Protein 7LGR (pdb70)

Nearest PDB structures (foldseek):
  7lgr-assembly1_A  TM=1.007E+00  e=1.416E-38  Streptococcus mutans
  8jl8-assembly1_A-2  TM=9.967E-01  e=4.802E-33  Streptococcus mutans
  1amx-assembly1_A  TM=9.695E-01  e=5.050E-25  Staphylococcus aureus
  2f68-assembly1_X  TM=9.681E-01  e=5.728E-25  Staphylococcus aureus
  2f6a-assembly1_A  TM=9.642E-01  e=4.166E-23  Staphylococcus aureus

Solvent-accessible surface area: 7716 Å² total; per-residue (Å²): 98,80,12,0,94,8,44,11,50,12,89,118,130,43,33,80,37,0,73,0,46,0,15,0,0,41,119,61,16,128,5,58,34,48,0,118,0,46,0,62,13,64,93,9,14,56,6,50,78,90,16,3,24,0,38,1,67,69,90,58,53,20,164,14,92,124,0,24,101,94,2,27,154,130,16,26,0,61,16,65,44,66,35,103,76,7,55,0,26,2,60,1,27,78,66,104,0,19,85,27,19,2,35,2,28,0,28,0,91,11,73,73,72,128,45,154,53,0,50,0,49,2,90,0,87,17,62,45,87,69,128,132,53,31,116,16,116,104,24,73,60,62,9,58,8,75,95,72,134,77,194

B-factor: mean 32.72, std 10.36, range [18.72, 83.25]

Organism: Streptococcus mutans (NCBI:txid1309)

Structure (mmCIF, N/CA/C/O backbone):
data_7LGR
#
_entry.id   7LGR
#
_cell.length_a   48.553
_cell.length_b   48.553
_cell.length_c   106.424
_cell.angle_alpha   90.000
_cell.angle_beta   90.000
_cell.angle_gamma   120.000
#
_symmetry.space_group_name_H-M   'P 31 2 1'
#
loop_
_entity.id
_entity.type
_entity.pdbx_description
1 polymer 'Collagen-binding adhesin'
2 water water
#
loop_
_atom_site.group_PDB
_atom_site.id
_atom_site.type_symbol
_atom_site.label_atom_id
_atom_site.label_alt_id
_atom_site.label_comp_id
_atom_site.label_asym_id
_atom_site.label_entity_id
_atom_site.label_seq_id
_atom_site.pdbx_PDB_ins_code
_atom_site.Cartn_x
_atom_site.Cartn_y
_atom_site.Cartn_z
_atom_site.occupancy
_atom_site.B_iso_or_equiv
_atom_site.auth_seq_id
_atom_site.auth_comp_id
_atom_site.auth_asym_id
_atom_site.auth_atom_id
_atom_site.pdbx_PDB_model_num
ATOM 1 N N . GLY A 1 8 ? 3.931 -7.301 15.160 1.00 51.18 172 GLY A N 1
ATOM 2 C CA . GLY A 1 8 ? 5.405 -7.530 14.977 1.00 41.08 172 GLY A CA 1
ATOM 3 C C . GLY A 1 8 ? 5.928 -8.945 15.199 1.00 38.01 172 GLY A C 1
ATOM 4 O O . GLY A 1 8 ? 7.124 -9.124 15.452 1.00 42.58 172 GLY A O 1
ATOM 5 N N . VAL A 1 9 ? 5.059 -9.946 15.050 1.00 37.86 173 VAL A N 1
ATOM 6 C CA . V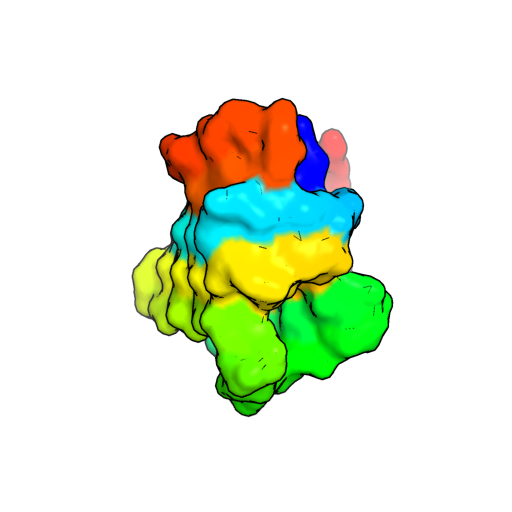AL A 1 9 ? 5.396 -11.337 15.309 1.00 33.63 173 VAL A CA 1
ATOM 7 C C . VAL A 1 9 ? 6.012 -11.986 14.058 1.00 27.30 173 VAL A C 1
ATOM 8 O O . VAL A 1 9 ? 6.740 -12.963 14.166 1.00 25.13 173 VAL A O 1
ATOM 12 N N . PHE A 1 10 ? 5.705 -11.463 12.872 1.00 23.65 174 PHE A N 1
ATOM 13 C CA . PHE A 1 10 ? 6.087 -12.162 11.636 1.00 23.03 174 PHE A CA 1
ATOM 14 C C . PHE A 1 10 ? 7.592 -12.406 11.557 1.00 20.63 174 PHE A C 1
ATOM 15 O O . PHE A 1 10 ? 8.034 -13.492 11.218 1.00 20.53 174 PHE A O 1
ATOM 23 N N . TYR A 1 11 ? 8.366 -11.377 11.851 1.00 21.63 175 TYR A N 1
ATOM 24 C CA . TYR A 1 11 ? 9.804 -11.476 11.829 1.00 19.70 175 TYR A CA 1
ATOM 25 C C . TYR A 1 11 ? 10.421 -10.724 13.006 1.00 20.48 175 TYR A C 1
ATOM 26 O O . TYR A 1 11 ? 10.026 -9.599 13.336 1.00 22.30 175 TYR A O 1
ATOM 35 N N . TYR A 1 12 ? 11.419 -11.344 13.617 1.00 19.95 176 TYR A N 1
ATOM 36 C CA . TYR A 1 12 ? 12.247 -10.646 14.593 1.00 21.19 176 TYR A CA 1
ATOM 37 C C . TYR A 1 12 ? 13.574 -11.351 14.642 1.00 19.88 176 TYR A C 1
ATOM 38 O O . TYR A 1 12 ? 13.702 -12.498 14.199 1.00 19.51 176 TYR A O 1
ATOM 47 N N . LYS A 1 13 ? 14.563 -10.663 15.177 1.00 19.91 177 LYS A N 1
ATOM 48 C CA . LYS A 1 13 ? 15.817 -11.303 15.443 1.00 22.15 177 LYS A CA 1
ATOM 49 C C . LYS A 1 13 ? 16.147 -11.167 16.926 1.00 20.38 177 LYS A C 1
ATOM 50 O O . LYS A 1 13 ? 15.772 -10.206 17.596 1.00 23.36 177 LYS A O 1
ATOM 56 N N . THR A 1 14 ? 16.842 -12.172 17.416 1.00 20.88 178 THR A N 1
ATOM 57 C CA . THR A 1 14 ? 17.343 -12.145 18.766 1.00 20.21 178 THR A CA 1
ATOM 58 C C . THR A 1 14 ? 18.706 -12.782 18.808 1.00 19.10 178 THR A C 1
ATOM 59 O O . THR A 1 14 ? 19.245 -13.218 17.800 1.00 19.39 178 THR A O 1
ATOM 63 N N . GLY A 1 15 ? 19.281 -12.813 19.994 1.00 20.26 179 GLY A N 1
ATOM 64 C CA . GLY A 1 15 ? 20.527 -13.491 20.166 1.00 20.68 179 GLY A CA 1
ATOM 65 C C . GLY A 1 15 ? 20.844 -13.618 21.626 1.00 22.18 179 GLY A C 1
ATOM 66 O O . GLY A 1 15 ? 20.115 -13.096 22.480 1.00 22.40 179 GLY A O 1
ATOM 67 N N . ASP A 1 16 ? 21.911 -14.341 21.910 1.00 22.58 180 ASP A N 1
ATOM 68 C CA . ASP A 1 16 ? 22.327 -14.528 23.294 1.00 24.53 180 ASP A CA 1
ATOM 69 C C . ASP A 1 16 ? 23.763 -14.989 23.350 1.00 26.00 180 ASP A C 1
ATOM 70 O O . ASP A 1 16 ? 24.321 -15.451 22.361 1.00 24.62 180 ASP A O 1
ATOM 75 N N . MET A 1 17 ? 24.367 -14.830 24.522 1.00 26.76 181 MET A N 1
ATOM 76 C CA . MET A 1 17 ? 25.690 -15.367 24.763 1.00 26.38 181 MET A CA 1
ATOM 77 C C . MET A 1 17 ? 25.531 -16.245 25.968 1.00 28.54 181 MET A C 1
ATOM 78 O O . MET A 1 17 ? 25.009 -15.806 26.984 1.00 32.61 181 MET A O 1
ATOM 83 N N . GLN A 1 18 ? 25.971 -17.485 25.828 1.00 30.82 182 GLN A N 1
ATOM 84 C CA . GLN A 1 18 ? 25.881 -18.464 26.883 1.00 34.65 182 GLN A CA 1
ATOM 85 C C . GLN A 1 18 ? 27.159 -18.423 27.708 1.00 36.85 182 GLN A C 1
ATOM 86 O O . GLN A 1 18 ? 28.251 -18.234 27.184 1.00 37.55 182 GLN A O 1
ATOM 92 N N . THR A 1 19 ? 27.024 -18.628 29.008 1.00 39.45 183 THR A N 1
ATOM 93 C CA . THR A 1 19 ? 28.176 -18.557 29.904 1.00 38.24 183 THR A CA 1
ATOM 94 C C . THR A 1 19 ? 29.247 -19.596 29.578 1.00 36.42 183 THR A C 1
ATOM 95 O O . THR A 1 19 ? 30.429 -19.363 29.829 1.00 41.07 183 THR A O 1
ATOM 99 N N . ASP A 1 20 ? 28.828 -20.726 29.013 1.00 32.17 184 ASP A N 1
ATOM 100 C CA . ASP A 1 20 ? 29.760 -21.786 28.594 1.00 37.28 184 ASP A CA 1
ATOM 101 C C . ASP A 1 20 ? 30.442 -21.556 27.238 1.00 35.14 184 ASP A C 1
ATOM 102 O O . ASP A 1 20 ? 31.201 -22.409 26.777 1.00 39.31 184 ASP A O 1
ATOM 107 N N . ASP A 1 21 ? 30.173 -20.422 26.596 1.00 32.22 185 ASP A N 1
ATOM 108 C CA . ASP A 1 21 ? 30.760 -20.122 25.297 1.00 31.78 185 ASP A CA 1
ATOM 109 C C . ASP A 1 21 ? 30.773 -18.612 25.140 1.00 30.50 185 ASP A C 1
ATOM 110 O O . ASP A 1 21 ? 30.047 -18.047 24.327 1.00 31.82 185 ASP A O 1
ATOM 115 N N . THR A 1 22 ? 31.607 -17.965 25.947 1.00 31.04 186 THR A N 1
ATOM 116 C CA . THR A 1 22 ? 31.706 -16.509 25.940 1.00 34.18 186 THR A CA 1
ATOM 117 C C . THR A 1 22 ? 32.464 -15.953 24.736 1.00 31.09 186 THR A C 1
ATOM 118 O O . THR A 1 22 ? 32.463 -14.746 24.520 1.00 36.16 186 THR A O 1
ATOM 122 N N . ASN A 1 23 ? 33.107 -16.827 23.956 1.00 29.29 187 ASN A N 1
ATOM 123 C CA . ASN A 1 23 ? 33.790 -16.422 22.741 1.00 32.52 187 ASN A CA 1
ATOM 124 C C . ASN A 1 23 ? 32.853 -16.385 21.534 1.00 30.91 187 ASN A C 1
ATOM 125 O O . ASN A 1 23 ? 33.313 -16.072 20.442 1.00 28.10 187 ASN A O 1
ATOM 130 N N . HIS A 1 24 ? 31.570 -16.733 21.701 1.00 27.34 188 HIS A N 1
ATOM 131 C CA . HIS A 1 24 ? 30.608 -16.614 20.608 1.00 26.60 188 HIS A CA 1
ATOM 132 C C . HIS A 1 24 ? 29.330 -15.927 21.005 1.00 25.45 188 HIS A C 1
ATOM 133 O O . HIS A 1 24 ? 28.930 -15.956 22.162 1.00 26.68 188 HIS A O 1
ATOM 140 N N . VAL A 1 25 ? 28.680 -15.313 20.019 1.00 22.76 189 VAL A N 1
ATOM 141 C CA . VAL A 1 25 ? 27.336 -14.822 20.193 1.00 22.83 189 VAL A CA 1
ATOM 142 C C . VAL A 1 25 ? 26.478 -15.651 19.266 1.00 23.38 189 VAL A C 1
ATOM 143 O O . VAL A 1 25 ? 26.870 -15.886 18.135 1.00 22.55 189 VAL A O 1
ATOM 147 N N . ARG A 1 26 ? 25.329 -16.102 19.768 1.00 23.48 190 ARG A N 1
ATOM 148 C CA . ARG A 1 26 ? 24.367 -16.872 18.986 1.00 22.91 190 ARG A CA 1
ATOM 149 C C . ARG A 1 26 ? 23.296 -15.909 18.543 1.00 22.68 190 ARG A C 1
ATOM 150 O O . ARG A 1 26 ? 22.725 -15.196 19.358 1.00 23.08 190 ARG A O 1
ATOM 158 N N . TRP A 1 27 ? 23.033 -15.877 17.248 1.00 22.35 191 TRP A N 1
ATOM 159 C CA . TRP A 1 27 ? 22.008 -15.018 16.687 1.00 20.59 191 TRP A CA 1
ATOM 160 C C . TRP A 1 27 ? 20.934 -15.856 16.008 1.00 19.72 191 TRP A C 1
ATOM 161 O O . TRP A 1 27 ? 21.223 -16.913 15.441 1.00 21.46 191 TRP A O 1
ATOM 172 N N . PHE A 1 28 ? 19.711 -15.349 16.033 1.00 19.16 192 PHE A N 1
ATOM 173 C CA . PHE A 1 28 ? 18.552 -16.034 15.467 1.00 19.98 192 PHE A CA 1
ATOM 174 C C . PHE A 1 28 ? 17.732 -15.064 14.641 1.00 20.06 192 PHE A C 1
ATOM 175 O O . PHE A 1 28 ? 17.286 -14.030 15.150 1.00 20.01 192 PHE A O 1
ATOM 183 N N . LEU A 1 29 ? 17.540 -15.405 13.371 1.00 20.06 193 LEU A N 1
ATOM 184 C CA . LEU A 1 29 ? 16.620 -14.680 12.502 1.00 20.35 193 LEU A CA 1
ATOM 185 C C . LEU A 1 29 ? 15.392 -15.546 12.409 1.00 20.06 193 LEU A C 1
ATOM 186 O O . LEU A 1 29 ? 15.456 -16.654 11.868 1.00 22.58 193 LEU A O 1
ATOM 191 N N . ASN A 1 30 ? 14.285 -15.051 12.941 1.00 18.85 194 ASN A N 1
ATOM 192 C CA . ASN A 1 30 ? 13.082 -15.858 13.138 1.00 19.73 194 ASN A CA 1
ATOM 193 C C . ASN A 1 30 ? 12.010 -15.324 12.222 1.00 19.13 194 ASN A C 1
ATOM 194 O O . ASN A 1 30 ? 11.471 -14.251 12.424 1.00 19.55 194 ASN A O 1
ATOM 199 N N . ILE A 1 31 ? 11.728 -16.101 11.191 1.00 20.58 195 ILE A N 1
ATOM 200 C CA . ILE A 1 31 ? 10.975 -15.652 10.018 1.00 19.54 195 ILE A CA 1
ATOM 201 C C . ILE A 1 31 ? 9.663 -16.418 9.880 1.00 19.53 195 ILE A C 1
ATOM 202 O O . ILE A 1 31 ? 9.651 -17.654 9.873 1.00 20.49 195 ILE A O 1
ATOM 207 N N . ASN A 1 32 ? 8.58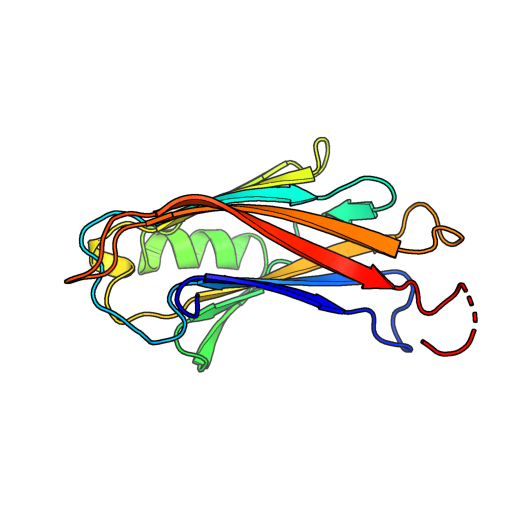9 -15.653 9.699 1.00 19.78 196 ASN A N 1
ATOM 208 C CA . ASN A 1 32 ? 7.225 -16.139 9.586 1.00 20.67 196 ASN A CA 1
ATOM 209 C C . ASN A 1 32 ? 6.858 -17.018 10.776 1.00 20.26 196 ASN A C 1
ATOM 210 O O . ASN A 1 32 ? 6.442 -18.166 10.652 1.00 19.10 196 ASN A O 1
ATOM 215 N N . ASN A 1 33 ? 6.998 -16.430 11.944 1.00 20.33 197 ASN A N 1
ATOM 216 C CA . ASN A 1 33 ? 6.891 -17.180 13.195 1.00 20.28 197 ASN A CA 1
ATOM 217 C C . ASN A 1 33 ? 5.527 -17.745 13.505 1.00 19.92 197 ASN A C 1
ATOM 218 O O . ASN A 1 33 ? 5.422 -18.752 14.205 1.00 22.38 197 ASN A O 1
ATOM 223 N N . GLU A 1 34 ? 4.492 -17.147 12.931 1.00 20.90 198 GLU A N 1
ATOM 224 C CA . GLU A 1 34 ? 3.131 -17.658 13.081 1.00 24.88 198 GLU A CA 1
ATOM 225 C C . GLU A 1 34 ? 2.639 -18.444 11.875 1.00 22.42 198 GLU A C 1
ATOM 226 O O . GLU A 1 34 ? 1.449 -18.653 11.732 1.00 21.68 198 GLU A O 1
ATOM 232 N N . ASN A 1 35 ? 3.564 -18.921 11.038 1.00 21.42 199 ASN A N 1
ATOM 233 C CA . ASN A 1 35 ? 3.230 -19.826 9.936 1.00 21.11 199 ASN A CA 1
ATOM 234 C C . ASN A 1 35 ? 2.126 -19.232 9.053 1.00 21.92 199 ASN A C 1
ATOM 235 O O . ASN A 1 35 ? 1.177 -19.906 8.677 1.00 25.31 199 ASN A O 1
ATOM 240 N N . ALA A 1 36 ? 2.256 -17.949 8.749 1.00 22.89 200 ALA A N 1
ATOM 241 C CA . ALA A 1 36 ? 1.246 -17.230 7.992 1.00 25.20 200 ALA A CA 1
ATOM 242 C C . ALA A 1 36 ? 1.362 -17.519 6.493 1.00 27.43 200 ALA A C 1
ATOM 243 O O . ALA A 1 36 ? 2.410 -17.941 5.998 1.00 23.72 200 ALA A O 1
ATOM 245 N N . TYR A 1 37 ? 0.268 -17.284 5.784 1.00 31.06 201 TYR A N 1
ATOM 246 C CA . TYR A 1 37 ? 0.319 -17.142 4.329 1.00 33.34 201 TYR A CA 1
ATOM 247 C C . TYR A 1 37 ? 0.968 -15.821 3.979 1.00 31.49 201 TYR A C 1
ATOM 248 O O . TYR A 1 37 ? 0.693 -14.801 4.603 1.00 33.45 201 TYR A O 1
ATOM 257 N N . VAL A 1 38 ? 1.806 -15.849 2.957 1.00 31.14 202 VAL A N 1
ATOM 258 C CA . VAL A 1 38 ? 2.571 -14.684 2.550 1.00 32.31 202 VAL A CA 1
ATOM 259 C C . VAL A 1 38 ? 2.148 -14.356 1.109 1.00 32.30 202 VAL A C 1
ATOM 260 O O . VAL A 1 38 ? 1.885 -15.251 0.321 1.00 33.49 202 VAL A O 1
ATOM 264 N N . ASP A 1 39 ? 2.028 -13.068 0.814 1.00 33.92 203 ASP A N 1
ATOM 265 C CA . ASP A 1 39 ? 1.636 -12.564 -0.515 1.00 34.68 203 ASP A CA 1
ATOM 266 C C . ASP A 1 39 ? 2.831 -12.113 -1.359 1.00 36.13 203 ASP A C 1
ATOM 267 O O . ASP A 1 39 ? 2.649 -11.544 -2.430 1.00 41.08 203 ASP A O 1
ATOM 272 N N . SER A 1 40 ? 4.042 -12.378 -0.877 1.00 31.56 204 SER A N 1
ATOM 273 C CA . SER A 1 40 ? 5.264 -11.907 -1.499 1.00 32.52 204 SER A CA 1
ATOM 274 C C . SER A 1 40 ? 6.403 -12.833 -1.110 1.00 30.90 204 SER A C 1
ATOM 275 O O . SER A 1 40 ? 6.246 -13.698 -0.250 1.00 27.94 204 SER A O 1
ATOM 278 N N . ASP A 1 41 ? 7.557 -12.622 -1.730 1.00 29.38 205 ASP A N 1
ATOM 279 C CA . ASP A 1 41 ? 8.789 -13.245 -1.277 1.00 28.44 205 ASP A CA 1
ATOM 280 C C . ASP A 1 41 ? 9.193 -12.568 0.022 1.00 28.20 205 ASP A C 1
ATOM 281 O O . ASP A 1 41 ? 8.740 -11.453 0.330 1.00 31.42 205 ASP A O 1
ATOM 286 N N . ILE A 1 42 ? 10.033 -13.249 0.793 1.00 24.69 206 ILE A N 1
ATOM 287 C CA . ILE A 1 42 ? 10.569 -12.660 2.007 1.00 23.88 206 ILE A CA 1
ATOM 288 C C . ILE A 1 42 ? 12.032 -12.353 1.749 1.00 23.66 206 ILE A C 1
ATOM 289 O O . ILE A 1 42 ? 12.748 -13.212 1.266 1.00 24.42 206 ILE A O 1
ATOM 294 N N . ARG A 1 43 ? 12.459 -11.138 2.078 1.00 22.92 207 ARG A N 1
ATOM 295 C CA . ARG A 1 43 ? 13.863 -10.766 2.041 1.00 22.43 207 ARG A CA 1
ATOM 296 C C . ARG A 1 43 ? 14.265 -10.229 3.402 1.00 21.77 207 ARG A C 1
ATOM 297 O O . ARG A 1 43 ? 13.599 -9.343 3.954 1.00 23.04 207 ARG A O 1
ATOM 305 N N . ILE A 1 44 ? 15.342 -10.778 3.940 1.00 20.24 208 ILE A N 1
ATOM 306 C CA . ILE A 1 44 ? 15.957 -10.240 5.140 1.00 22.31 208 ILE A CA 1
ATOM 307 C C . ILE A 1 44 ? 17.366 -9.838 4.761 1.00 23.20 208 ILE A C 1
ATOM 308 O O . ILE A 1 44 ? 18.102 -10.628 4.158 1.00 24.85 208 ILE A O 1
ATOM 313 N N . GLU A 1 45 ? 17.729 -8.615 5.123 1.00 22.96 209 GLU A N 1
ATOM 314 C CA . GLU A 1 45 ? 19.065 -8.103 4.932 1.00 23.26 209 GLU A CA 1
ATOM 315 C C . GLU A 1 45 ? 19.614 -7.835 6.297 1.00 22.03 209 GLU A C 1
ATOM 316 O O . GLU A 1 45 ? 19.064 -7.033 7.042 1.00 24.67 209 GLU A O 1
ATOM 322 N N . ASP A 1 46 ? 20.696 -8.520 6.626 1.00 22.58 210 ASP A N 1
ATOM 323 C CA . ASP A 1 46 ? 21.243 -8.493 7.970 1.00 23.87 210 ASP A CA 1
ATOM 324 C C . ASP A 1 46 ? 22.672 -8.009 7.940 1.00 23.80 210 ASP A C 1
ATOM 325 O O . ASP A 1 46 ? 23.460 -8.433 7.108 1.00 24.37 210 ASP A O 1
ATOM 330 N N . ASP A 1 47 ? 22.999 -7.116 8.861 1.00 23.21 211 ASP A N 1
ATOM 331 C CA . ASP A 1 47 ? 24.349 -6.599 8.999 1.00 24.83 211 ASP A CA 1
ATOM 332 C C . ASP A 1 47 ? 24.797 -6.755 10.437 1.00 24.55 211 ASP A C 1
ATOM 333 O O . ASP A 1 47 ? 24.272 -6.096 11.345 1.00 24.47 211 ASP A O 1
ATOM 338 N N . ILE A 1 48 ? 25.744 -7.672 10.619 1.00 24.69 212 ILE A N 1
ATOM 339 C CA . ILE A 1 48 ? 26.365 -7.944 11.904 1.00 25.35 212 ILE A CA 1
ATOM 340 C C . ILE A 1 48 ? 27.263 -6.749 12.210 1.00 26.12 212 ILE A C 1
ATOM 341 O O . ILE A 1 48 ? 28.064 -6.349 11.373 1.00 28.89 212 ILE A O 1
ATOM 346 N N . GLN A 1 49 ? 27.120 -6.194 13.409 1.00 25.09 213 GLN A N 1
ATOM 347 C CA . GLN A 1 49 ? 27.885 -5.016 13.805 1.00 28.57 213 GLN A CA 1
ATOM 348 C C . GLN A 1 49 ? 29.249 -5.405 14.368 1.00 28.65 213 GLN A C 1
ATOM 349 O O . GLN A 1 49 ? 29.513 -6.573 14.630 1.00 26.99 213 GLN A O 1
ATOM 355 N N . SER A 1 50 ? 30.117 -4.416 14.528 1.00 29.74 214 SER A N 1
ATOM 356 C CA . SER A 1 50 ? 31.544 -4.660 14.756 1.00 31.53 214 SER A CA 1
ATOM 357 C C . SER A 1 50 ? 31.863 -5.348 16.086 1.00 29.46 214 SER A C 1
ATOM 358 O O . SER A 1 50 ? 31.055 -5.361 17.011 1.00 32.34 214 SER A O 1
ATOM 361 N N . GLY A 1 51 ? 33.062 -5.914 16.152 1.00 31.57 215 GLY A N 1
ATOM 362 C CA . GLY A 1 51 ? 33.564 -6.602 17.337 1.00 30.21 215 GLY A CA 1
ATOM 363 C C . GLY A 1 51 ? 33.360 -8.096 17.318 1.00 31.03 215 GLY A C 1
ATOM 364 O O . GLY A 1 51 ? 33.710 -8.787 18.281 1.00 31.20 215 GLY A O 1
ATOM 365 N N . GLN A 1 52 ? 32.799 -8.598 16.218 1.00 29.77 216 GLN A N 1
ATOM 366 C CA . GLN A 1 52 ? 32.492 -10.007 16.064 1.00 27.33 216 GLN A CA 1
ATOM 367 C C . GLN A 1 52 ? 32.545 -10.369 14.587 1.00 27.13 216 GLN A C 1
ATOM 368 O O . GLN A 1 52 ? 32.386 -9.495 13.719 1.00 28.83 216 GLN A O 1
ATOM 374 N N . THR A 1 53 ? 32.760 -11.653 14.317 1.00 27.17 217 THR A N 1
ATOM 375 C CA . THR A 1 53 ? 32.923 -12.169 12.953 1.00 27.73 217 THR A CA 1
ATOM 376 C C . THR A 1 53 ? 32.039 -13.389 12.779 1.00 26.59 217 THR A C 1
ATOM 377 O O . THR A 1 53 ? 32.113 -14.323 13.570 1.00 26.03 217 THR A O 1
ATOM 381 N N . LEU A 1 54 ? 31.226 -13.373 11.723 1.00 24.88 218 LEU A N 1
ATOM 382 C CA . LEU A 1 54 ? 30.365 -14.498 11.375 1.00 25.53 218 LEU A CA 1
ATOM 383 C C . LEU A 1 54 ? 31.178 -15.772 11.167 1.00 26.45 218 LEU A C 1
ATOM 384 O O . LEU A 1 54 ? 32.180 -15.749 10.46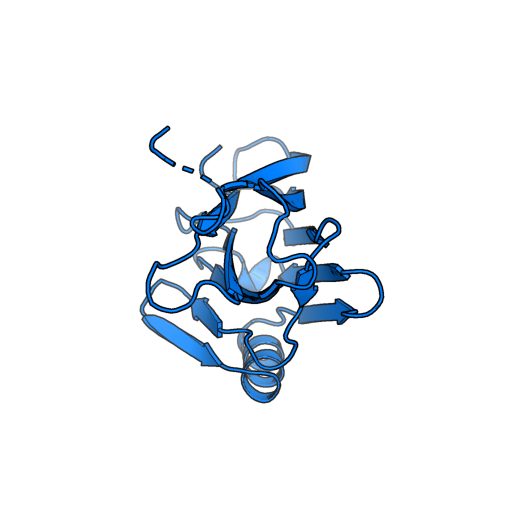1 1.00 27.88 218 LEU A O 1
ATOM 389 N N . ASP A 1 55 ? 30.745 -16.860 11.800 1.00 26.78 219 ASP A N 1
ATOM 390 C CA . ASP A 1 55 ? 31.254 -18.204 11.512 1.00 28.47 219 ASP A CA 1
ATOM 391 C C . ASP A 1 55 ? 30.348 -18.797 10.432 1.00 26.92 219 ASP A C 1
ATOM 392 O O . ASP A 1 55 ? 29.244 -19.219 10.714 1.00 27.56 219 ASP A O 1
ATOM 397 N N . ILE A 1 56 ? 30.840 -18.828 9.197 1.00 29.14 220 ILE A N 1
ATOM 398 C CA . ILE A 1 56 ? 30.052 -19.299 8.033 1.00 31.35 220 ILE A CA 1
ATOM 399 C C . ILE A 1 56 ? 29.592 -20.751 8.135 1.00 31.82 220 ILE A C 1
ATOM 400 O O . ILE A 1 56 ? 28.613 -21.139 7.495 1.00 37.16 220 ILE A O 1
ATOM 405 N N . ASP A 1 57 ? 30.317 -21.550 8.920 1.00 33.12 221 ASP A N 1
ATOM 406 C CA . ASP A 1 57 ? 29.973 -22.957 9.126 1.00 34.18 221 ASP A CA 1
ATOM 407 C C . ASP A 1 57 ? 28.929 -23.178 10.206 1.00 30.91 221 ASP A C 1
ATOM 408 O O . ASP A 1 57 ? 28.443 -24.291 10.369 1.00 33.25 221 ASP A O 1
ATOM 413 N N . SER A 1 58 ? 28.572 -22.118 10.925 1.00 27.82 222 SER A N 1
ATOM 414 C CA . SER A 1 58 ? 27.715 -22.228 12.095 1.00 25.98 222 SER A CA 1
ATOM 415 C C . SER A 1 58 ? 26.221 -22.176 11.799 1.00 26.37 222 SER A C 1
ATOM 416 O O . SER A 1 58 ? 25.414 -22.390 12.714 1.00 29.29 222 SER A O 1
ATOM 419 N N . PHE A 1 59 ? 25.841 -21.887 10.551 1.00 27.18 223 PHE A N 1
ATOM 420 C CA . PHE A 1 59 ? 24.428 -21.753 10.225 1.00 25.51 223 PHE A CA 1
ATOM 421 C C . PHE A 1 59 ? 23.671 -23.032 10.561 1.00 25.76 223 PHE A C 1
ATOM 422 O O . PHE A 1 59 ? 24.154 -24.135 10.304 1.00 28.26 223 PHE A O 1
ATOM 430 N N . ASP A 1 60 ? 22.506 -22.853 11.174 1.00 23.93 224 ASP A N 1
ATOM 431 C CA . ASP A 1 60 ? 21.616 -23.936 11.541 1.00 26.58 224 ASP A CA 1
ATOM 432 C C . ASP A 1 60 ? 20.230 -23.364 11.344 1.00 25.13 224 ASP A C 1
ATOM 433 O O . ASP A 1 60 ? 19.830 -22.438 12.054 1.00 27.33 224 ASP A O 1
ATOM 438 N N . ILE A 1 61 ? 19.524 -23.893 10.357 1.00 23.90 225 ILE A N 1
ATOM 439 C CA . ILE A 1 61 ? 18.219 -23.402 10.001 1.00 25.03 225 ILE A CA 1
ATOM 440 C C . ILE A 1 61 ? 17.203 -24.458 10.391 1.00 24.37 225 ILE A C 1
ATOM 441 O O . ILE A 1 61 ? 17.282 -25.595 9.925 1.00 28.17 225 ILE A O 1
ATOM 446 N N . THR A 1 62 ? 16.249 -24.060 11.222 1.00 22.77 226 THR A N 1
ATOM 447 C CA . THR A 1 62 ? 15.160 -24.911 11.632 1.00 24.56 226 THR A CA 1
ATOM 448 C C . THR A 1 62 ? 13.900 -24.440 10.944 1.00 24.25 226 THR A C 1
ATOM 449 O O . THR A 1 62 ? 13.547 -23.270 11.026 1.00 25.10 226 THR A O 1
ATOM 453 N N . VAL A 1 63 ? 13.222 -25.360 10.276 1.00 23.92 227 VAL A N 1
ATOM 454 C CA . VAL A 1 63 ? 11.963 -25.062 9.619 1.00 23.69 227 VAL A CA 1
ATOM 455 C C . VAL A 1 63 ? 10.819 -25.729 10.380 1.00 23.32 227 VAL A C 1
ATOM 456 O O . VAL A 1 63 ? 10.847 -26.938 10.655 1.00 26.34 227 VAL A O 1
ATOM 460 N N . ASN A 1 64 ? 9.811 -24.931 10.712 1.00 22.61 228 ASN A N 1
ATOM 461 C CA . ASN A 1 64 ? 8.648 -25.397 11.477 1.00 26.13 228 ASN A CA 1
ATOM 462 C C . ASN A 1 64 ? 9.006 -26.106 12.780 1.00 26.79 228 ASN A C 1
ATOM 463 O O . ASN A 1 64 ? 8.346 -27.058 13.185 1.00 26.30 228 ASN A O 1
ATOM 468 N N . GLY A 1 65 ? 10.062 -25.613 13.425 1.00 29.29 229 GLY A N 1
ATOM 469 C CA . GLY A 1 65 ? 10.553 -26.154 14.693 1.00 30.68 229 GLY A CA 1
ATOM 470 C C . GLY A 1 65 ? 10.977 -27.608 14.725 1.00 33.26 229 GLY A C 1
ATOM 471 O O . GLY A 1 65 ? 11.199 -28.135 15.804 1.00 40.10 229 GLY A O 1
ATOM 472 N N . SER A 1 66 ? 11.117 -28.253 13.563 1.00 33.94 230 SER A N 1
ATOM 473 C CA . SER A 1 66 ? 11.398 -29.693 13.506 1.00 40.69 230 SER A CA 1
ATOM 474 C C . SER A 1 66 ? 12.546 -30.038 12.555 1.00 43.18 230 SER A C 1
ATOM 475 O O . SER A 1 66 ? 13.516 -30.657 12.976 1.00 50.41 230 SER A O 1
ATOM 478 N N . GLU A 1 67 ? 12.428 -29.648 11.287 1.00 39.77 231 GLU A N 1
ATOM 479 C CA . GLU A 1 67 ? 13.464 -29.915 10.274 1.00 38.45 231 GLU A CA 1
ATOM 480 C C . GLU A 1 67 ? 14.682 -29.000 10.442 1.00 33.51 231 GLU A C 1
ATOM 481 O O . GLU A 1 67 ? 14.542 -27.787 10.369 1.00 32.57 231 GLU A O 1
ATOM 487 N N . SER A 1 68 ? 15.866 -29.587 10.597 1.00 31.57 232 SER A N 1
ATOM 488 C CA . SER A 1 68 ? 17.108 -28.827 10.806 1.00 33.34 232 SER A CA 1
ATOM 489 C C . SER A 1 68 ? 18.024 -28.943 9.585 1.00 32.02 232 SER A C 1
ATOM 490 O O . SER A 1 68 ? 18.191 -30.022 9.038 1.00 37.03 232 SER A O 1
ATOM 493 N N . TYR A 1 69 ? 18.603 -27.824 9.166 1.00 27.53 233 TYR A N 1
ATOM 494 C CA . TYR A 1 69 ? 19.554 -27.771 8.063 1.00 26.62 233 TYR A CA 1
ATOM 495 C C . TYR A 1 69 ? 20.830 -27.104 8.571 1.00 27.50 233 TYR A C 1
ATOM 496 O O . TYR A 1 69 ? 20.809 -25.926 8.917 1.00 29.17 233 TYR A O 1
ATOM 505 N N . ARG A 1 70 ? 21.932 -27.853 8.623 1.00 29.31 234 ARG A N 1
ATOM 506 C CA . ARG A 1 70 ? 23.140 -27.397 9.326 1.00 33.45 234 ARG A CA 1
ATOM 507 C C . ARG A 1 70 ? 24.325 -27.162 8.398 1.00 33.72 234 ARG A C 1
ATOM 508 O O . ARG A 1 70 ? 24.615 -27.974 7.524 1.00 32.20 234 ARG A O 1
ATOM 516 N N . GLY A 1 71 ? 25.002 -26.034 8.614 1.00 35.11 235 GLY A N 1
ATOM 517 C CA . GLY A 1 71 ? 26.234 -25.707 7.921 1.00 38.95 235 GLY A CA 1
ATOM 518 C C . GLY A 1 71 ? 26.028 -25.269 6.490 1.00 37.93 235 GLY A C 1
ATOM 519 O O . GLY A 1 71 ? 24.903 -24.976 6.060 1.00 36.15 235 GLY A O 1
ATOM 520 N N . GLN A 1 72 ? 27.128 -25.250 5.747 1.00 37.46 236 GLN A N 1
ATOM 521 C CA . GLN A 1 72 ? 27.110 -24.808 4.351 1.00 38.79 236 GLN A CA 1
ATOM 522 C C . GLN A 1 72 ? 26.343 -25.778 3.450 1.00 38.94 236 GLN A C 1
ATOM 523 O O . GLN A 1 72 ? 25.640 -25.337 2.538 1.00 42.35 236 GLN A O 1
ATOM 529 N N . GLU A 1 73 ? 26.479 -27.082 3.699 1.00 39.08 237 GLU A N 1
ATOM 530 C CA . GLU A 1 73 ? 25.676 -28.087 2.988 1.00 40.97 237 GLU A CA 1
ATOM 531 C C . 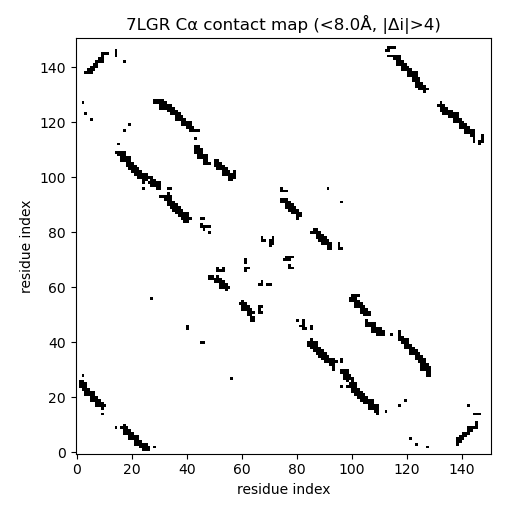GLU A 1 73 ? 24.188 -27.969 3.332 1.00 35.94 237 GLU A C 1
ATOM 532 O O . GLU A 1 73 ? 23.331 -28.165 2.469 1.00 42.54 237 GLU A O 1
ATOM 538 N N . GLY A 1 74 ? 23.890 -27.648 4.590 1.00 36.21 238 GLY A N 1
ATOM 539 C CA . GLY A 1 74 ? 22.512 -27.391 5.018 1.00 32.63 238 GLY A CA 1
ATOM 540 C C . GLY A 1 74 ? 21.892 -26.221 4.287 1.00 31.60 238 GLY A C 1
ATOM 541 O O . GLY A 1 74 ? 20.724 -26.282 3.886 1.00 35.51 238 GLY A O 1
ATOM 542 N N . ILE A 1 75 ? 22.681 -25.158 4.110 1.00 30.28 239 ILE A N 1
ATOM 543 C CA . ILE A 1 75 ? 22.262 -24.001 3.325 1.00 31.42 239 ILE A CA 1
ATOM 544 C C . ILE A 1 75 ? 21.914 -24.427 1.893 1.00 32.27 239 ILE A C 1
ATOM 545 O O . ILE A 1 75 ? 20.907 -23.983 1.351 1.00 34.54 239 ILE A O 1
ATOM 550 N N . ASN A 1 76 ? 22.734 -25.291 1.299 1.00 35.50 240 ASN A N 1
ATOM 551 C CA . ASN A 1 76 ? 22.461 -25.804 -0.057 1.00 38.48 240 ASN A CA 1
ATOM 552 C C . ASN A 1 76 ? 21.182 -26.660 -0.090 1.00 33.51 240 ASN A C 1
ATOM 553 O O . ASN A 1 76 ? 20.364 -26.512 -1.000 1.00 34.16 240 ASN A O 1
ATOM 558 N N . GLN A 1 77 ? 20.989 -27.513 0.915 1.00 33.56 241 GLN A N 1
ATOM 559 C CA . GLN A 1 77 ? 19.750 -28.316 1.040 1.00 35.73 241 GLN A CA 1
ATOM 560 C C . GLN A 1 77 ? 18.491 -27.464 1.271 1.00 33.64 241 GLN A C 1
ATOM 561 O O . GLN A 1 77 ? 17.424 -27.753 0.736 1.00 31.56 241 GLN A O 1
ATOM 567 N N . LEU A 1 78 ? 18.623 -26.428 2.091 1.00 32.65 242 LEU A N 1
ATOM 568 C CA . LEU A 1 78 ? 17.540 -25.475 2.302 1.00 31.53 242 LEU A CA 1
ATOM 569 C C . LEU A 1 78 ? 17.179 -24.754 1.006 1.00 31.29 242 LEU A C 1
ATOM 570 O O . LEU A 1 78 ? 15.999 -24.511 0.744 1.00 31.16 242 LEU A O 1
ATOM 575 N N . ALA A 1 79 ? 18.196 -24.406 0.211 1.00 30.70 243 ALA A N 1
ATOM 576 C CA . ALA A 1 79 ? 17.980 -23.798 -1.105 1.00 31.26 243 ALA A CA 1
ATOM 577 C C . ALA A 1 79 ? 17.192 -24.732 -2.004 1.00 30.60 243 ALA A C 1
ATOM 578 O O . ALA A 1 79 ? 16.261 -24.294 -2.661 1.00 33.25 243 ALA A O 1
ATOM 580 N N . GLN A 1 80 ? 17.534 -26.021 -2.002 1.00 33.33 244 GLN A N 1
ATOM 581 C CA . GLN A 1 80 ? 16.795 -27.003 -2.813 1.00 36.64 244 GLN A CA 1
ATOM 582 C C . GLN A 1 80 ? 15.355 -27.210 -2.350 1.00 33.93 244 GLN A C 1
ATOM 583 O O . GLN A 1 80 ? 14.420 -27.198 -3.167 1.00 37.67 244 GLN A O 1
ATOM 589 N N . ARG A 1 81 ? 15.172 -27.403 -1.049 1.00 31.72 245 ARG A N 1
ATOM 590 C CA . ARG A 1 81 ? 13.855 -27.747 -0.531 1.00 31.44 245 ARG A CA 1
ATOM 591 C C . ARG A 1 81 ? 12.905 -26.556 -0.480 1.00 31.63 245 ARG A C 1
ATOM 592 O O . ARG A 1 81 ? 11.729 -26.713 -0.767 1.00 33.38 245 ARG A O 1
ATOM 600 N N . TYR A 1 82 ? 13.411 -25.383 -0.113 1.00 30.41 246 TYR A N 1
ATOM 601 C CA . TYR A 1 82 ? 12.565 -24.195 0.042 1.00 30.92 246 TYR A CA 1
ATOM 602 C C . TYR A 1 82 ? 12.894 -23.036 -0.897 1.00 33.08 246 TYR A C 1
ATOM 603 O O . TYR A 1 82 ? 12.297 -21.971 -0.775 1.00 34.20 246 TYR A O 1
ATOM 612 N N . GLY A 1 83 ? 13.828 -23.225 -1.834 1.00 33.33 247 GLY A N 1
ATOM 613 C CA . GLY A 1 83 ? 14.276 -22.127 -2.702 1.00 33.96 247 GLY A CA 1
ATOM 614 C C . GLY A 1 83 ? 14.845 -20.962 -1.916 1.00 34.73 247 GLY A C 1
ATOM 615 O O . GLY A 1 83 ? 14.999 -19.868 -2.457 1.00 38.75 247 GLY A O 1
ATOM 616 N N . ALA A 1 84 ? 15.183 -21.217 -0.651 1.00 34.52 248 ALA A N 1
ATOM 617 C CA . ALA A 1 84 ? 15.513 -20.178 0.308 1.00 36.29 248 ALA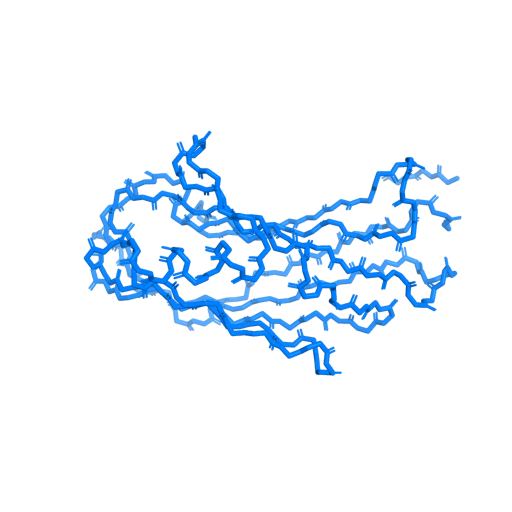 A CA 1
ATOM 618 C C . ALA A 1 84 ? 17.001 -20.095 0.285 1.00 41.20 248 ALA A C 1
ATOM 619 O O . ALA A 1 84 ? 17.670 -21.094 0.559 1.00 43.09 248 ALA A O 1
ATOM 621 N N . THR A 1 85 ? 17.510 -18.917 -0.063 1.00 36.50 249 THR A N 1
ATOM 622 C CA . THR A 1 85 ? 18.925 -18.709 -0.246 1.00 34.16 249 THR A CA 1
ATOM 623 C C . THR A 1 85 ? 19.442 -17.867 0.886 1.00 31.77 249 THR A C 1
ATOM 624 O O . THR A 1 85 ? 18.848 -16.847 1.235 1.00 31.41 249 THR A O 1
ATOM 628 N N . ILE A 1 86 ? 20.548 -18.307 1.458 1.00 30.20 250 ILE A N 1
ATOM 629 C CA . ILE A 1 86 ? 21.264 -17.527 2.451 1.00 28.80 250 ILE A CA 1
ATOM 630 C C . ILE A 1 86 ? 22.603 -17.193 1.833 1.00 30.96 250 ILE A C 1
ATOM 631 O O . ILE A 1 86 ? 23.353 -18.088 1.439 1.00 34.27 250 ILE A O 1
ATOM 636 N N . SER A 1 87 ? 22.871 -15.898 1.700 1.00 29.29 251 SER A N 1
ATOM 637 C CA . SER A 1 87 ? 24.141 -15.412 1.194 1.00 30.37 251 SER A CA 1
ATOM 638 C C . SER A 1 87 ? 24.787 -14.670 2.330 1.00 29.54 251 SER A C 1
ATOM 639 O O . SER A 1 87 ? 24.179 -13.778 2.888 1.00 33.86 251 SER A O 1
ATOM 642 N N . ALA A 1 88 ? 26.008 -15.040 2.669 1.00 28.55 252 ALA A N 1
ATOM 643 C CA . ALA A 1 88 ? 26.714 -14.439 3.781 1.00 30.67 252 ALA A CA 1
ATOM 644 C C . ALA A 1 88 ? 28.090 -13.977 3.338 1.00 30.08 252 ALA A C 1
ATOM 645 O O . ALA A 1 88 ? 28.702 -14.587 2.467 1.00 33.71 252 ALA A O 1
ATOM 647 N N . ASP A 1 89 ? 28.548 -12.877 3.926 1.00 26.69 253 ASP A N 1
ATOM 648 C CA . ASP A 1 89 ? 29.895 -12.369 3.709 1.00 29.39 253 ASP A CA 1
ATOM 649 C C . ASP A 1 89 ? 30.452 -12.039 5.081 1.00 28.52 253 ASP A C 1
ATOM 650 O O . ASP A 1 89 ? 30.076 -11.029 5.675 1.00 28.05 253 ASP A O 1
ATOM 655 N N . SER A 1 90 ? 31.306 -12.926 5.592 1.00 27.66 254 SER A N 1
ATOM 656 C CA . SER A 1 90 ? 31.976 -12.716 6.875 1.00 30.88 254 SER A CA 1
ATOM 657 C C . SER A 1 90 ? 32.797 -11.453 6.916 1.00 30.09 254 SER A C 1
ATOM 658 O O . SER A 1 90 ? 32.819 -10.783 7.940 1.00 33.74 254 SER A O 1
ATOM 661 N N . ALA A 1 91 ? 33.452 -11.125 5.805 1.00 27.68 255 ALA A N 1
ATOM 662 C CA . ALA A 1 91 ? 34.279 -9.923 5.719 1.00 30.29 255 ALA A CA 1
ATOM 663 C C . ALA A 1 91 ? 33.499 -8.680 6.129 1.00 29.34 255 ALA A C 1
ATOM 664 O O . ALA A 1 91 ? 33.947 -7.918 6.982 1.00 34.00 255 ALA A O 1
ATOM 666 N N . SER A 1 92 ? 32.317 -8.507 5.550 1.00 28.51 256 SER A N 1
ATOM 667 C CA . SER A 1 92 ? 31.479 -7.329 5.806 1.00 27.78 256 SER A CA 1
ATOM 668 C C . SER A 1 92 ? 30.461 -7.544 6.920 1.00 27.27 256 SER A C 1
ATOM 669 O O . SER A 1 92 ? 29.876 -6.588 7.402 1.00 29.41 256 SER A O 1
ATOM 672 N N . GLY A 1 93 ? 30.211 -8.796 7.297 1.00 28.12 257 GLY A N 1
ATOM 673 C CA . GLY A 1 93 ? 29.176 -9.114 8.283 1.00 28.51 257 GLY A CA 1
ATOM 674 C C . GLY A 1 93 ? 27.774 -9.078 7.713 1.00 26.66 257 GLY A C 1
ATOM 675 O O . GLY A 1 93 ? 26.798 -9.003 8.448 1.00 27.07 257 GLY A O 1
ATOM 676 N N . HIS A 1 94 ? 27.665 -9.164 6.398 1.00 23.84 258 HIS A N 1
ATOM 677 C CA . HIS A 1 94 ? 26.383 -9.072 5.735 1.00 23.39 258 HIS A CA 1
ATOM 678 C C . HIS A 1 94 ? 25.811 -10.459 5.454 1.00 22.47 258 HIS A C 1
ATOM 679 O O . HIS A 1 94 ? 26.516 -11.332 4.954 1.00 26.30 258 HIS A O 1
ATOM 686 N N . ILE A 1 95 ? 24.534 -10.633 5.777 1.00 21.39 259 ILE A N 1
ATOM 687 C CA . ILE A 1 95 ? 23.768 -11.829 5.448 1.00 22.54 259 ILE A CA 1
ATOM 688 C C . ILE A 1 95 ? 22.510 -11.400 4.701 1.00 23.69 259 ILE A C 1
ATOM 689 O O . ILE A 1 95 ? 21.830 -10.466 5.124 1.00 24.76 259 ILE A O 1
ATOM 694 N N . SER A 1 96 ? 22.213 -12.086 3.597 1.00 23.79 260 SER A N 1
ATOM 695 C CA . SER A 1 96 ? 20.970 -11.908 2.854 1.00 23.05 260 SER A CA 1
ATOM 696 C C . SER A 1 96 ? 20.225 -13.205 2.927 1.00 22.08 260 SER A C 1
ATOM 697 O O . SER A 1 96 ? 20.807 -14.270 2.723 1.00 26.16 260 SER A O 1
ATOM 700 N N . VAL A 1 97 ? 18.942 -13.109 3.201 1.00 21.39 261 VAL A N 1
ATOM 701 C CA . VAL A 1 97 ? 18.062 -14.248 3.163 1.00 23.08 261 VAL A CA 1
ATOM 702 C C . VAL A 1 97 ? 16.973 -13.916 2.178 1.00 23.49 261 VAL A C 1
ATOM 703 O O . VAL A 1 97 ? 16.416 -12.810 2.199 1.00 24.13 261 VAL A O 1
ATOM 707 N N . TYR A 1 98 ? 16.697 -14.859 1.293 1.00 22.93 262 TYR A N 1
ATOM 708 C CA . TYR A 1 98 ? 15.578 -14.729 0.373 1.00 24.58 262 TYR A CA 1
ATOM 709 C C . TYR A 1 98 ? 14.791 -16.009 0.451 1.00 22.93 262 TYR A C 1
ATOM 710 O O . TYR A 1 98 ? 15.365 -17.086 0.372 1.00 25.29 262 TYR A O 1
ATOM 719 N N . ILE A 1 99 ? 13.482 -15.885 0.617 1.00 21.62 263 ILE A N 1
ATOM 720 C CA . ILE A 1 99 ? 12.592 -17.037 0.614 1.00 22.37 263 ILE A CA 1
ATOM 721 C C . ILE A 1 99 ? 11.453 -16.735 -0.347 1.00 22.17 263 ILE A C 1
ATOM 722 O O . ILE A 1 99 ? 10.718 -15.775 -0.145 1.00 23.73 263 ILE A O 1
ATOM 727 N N . PRO A 1 100 ? 11.281 -17.574 -1.377 1.00 22.64 264 PRO A N 1
ATOM 728 C CA . PRO A 1 100 ? 10.199 -17.348 -2.328 1.00 25.12 264 PRO A CA 1
ATOM 729 C C . PRO A 1 100 ? 8.837 -17.505 -1.681 1.00 24.98 264 PRO A C 1
ATOM 730 O O . PRO A 1 100 ? 8.675 -18.344 -0.795 1.00 24.91 264 PRO A O 1
ATOM 734 N N . GLN A 1 101 ? 7.881 -16.708 -2.159 1.00 25.06 265 GLN A N 1
ATOM 735 C CA . GLN A 1 101 ? 6.504 -16.714 -1.688 1.00 27.35 265 GLN A CA 1
ATOM 736 C C . GLN A 1 101 ? 5.936 -18.114 -1.481 1.00 26.36 265 GLN A C 1
ATOM 737 O O . GLN A 1 101 ? 5.354 -18.387 -0.4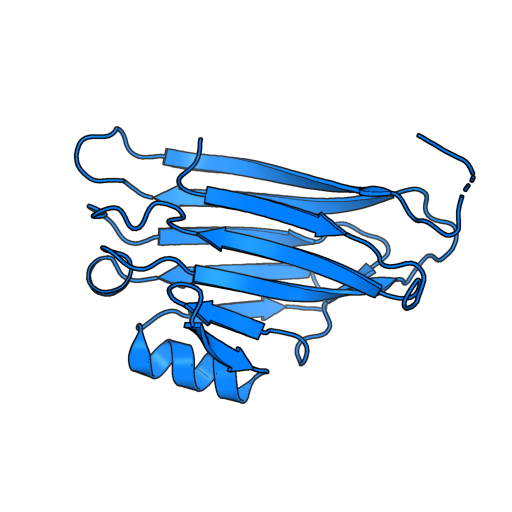49 1.00 26.24 265 GLN A O 1
ATOM 743 N N . GLY A 1 102 ? 6.105 -18.985 -2.477 1.00 27.91 266 GLY A N 1
ATOM 744 C CA . GLY A 1 102 ? 5.495 -20.304 -2.465 1.00 29.99 266 GLY A CA 1
ATOM 745 C C . GLY A 1 102 ? 5.949 -21.194 -1.332 1.00 25.86 266 GLY A C 1
ATOM 746 O O . GLY A 1 102 ? 5.188 -22.041 -0.859 1.00 28.11 266 GLY A O 1
ATOM 747 N N . TYR A 1 103 ? 7.194 -20.992 -0.907 1.00 24.35 267 TYR A N 1
ATOM 748 C CA . TYR A 1 103 ? 7.799 -21.745 0.197 1.00 24.96 267 TYR A CA 1
ATOM 749 C C . TYR A 1 103 ? 7.749 -21.022 1.538 1.00 25.68 267 TYR A C 1
ATOM 750 O O . TYR A 1 103 ? 7.853 -21.665 2.584 1.00 27.99 267 TYR A O 1
ATOM 759 N N . ALA A 1 104 ? 7.601 -19.699 1.506 1.00 25.17 268 ALA A N 1
ATOM 760 C CA . ALA A 1 104 ? 7.446 -18.923 2.725 1.00 25.50 268 ALA A CA 1
ATOM 761 C C . ALA A 1 104 ? 6.115 -19.216 3.409 1.00 27.23 268 ALA A C 1
ATOM 762 O O . ALA A 1 104 ? 6.066 -19.352 4.634 1.00 28.61 268 ALA A O 1
ATOM 764 N N . SER A 1 105 ? 5.044 -19.326 2.616 1.00 27.41 269 SER A N 1
ATOM 765 C CA . SER A 1 105 ? 3.706 -19.554 3.167 1.00 25.87 269 SER A CA 1
ATOM 766 C C . SER A 1 105 ? 3.632 -20.783 4.040 1.00 26.33 269 SER A C 1
ATOM 767 O O . SER A 1 105 ? 4.093 -21.857 3.659 1.00 27.48 269 SER A O 1
ATOM 770 N N . LEU A 1 106 ? 3.090 -20.584 5.239 1.00 27.16 270 LEU A N 1
ATOM 771 C CA . LEU A 1 106 ? 2.840 -21.635 6.222 1.00 27.20 270 LEU A CA 1
ATOM 772 C C . LEU A 1 106 ? 4.078 -22.213 6.886 1.00 24.99 270 LEU A C 1
ATOM 773 O O . LEU A 1 106 ? 3.946 -23.086 7.743 1.00 27.94 270 LEU A O 1
ATOM 778 N N . ASN A 1 107 ? 5.259 -21.715 6.528 1.00 24.81 271 ASN A N 1
ATOM 779 C CA . ASN A 1 107 ? 6.516 -22.249 7.052 1.00 24.63 271 ASN A CA 1
ATOM 780 C C . ASN A 1 107 ? 7.231 -21.211 7.877 1.00 23.97 271 ASN A C 1
ATOM 781 O O . ASN A 1 107 ? 7.375 -20.069 7.459 1.00 24.52 271 ASN A O 1
ATOM 786 N N . SER A 1 108 ? 7.675 -21.613 9.059 1.00 22.43 272 SER A N 1
ATOM 787 C CA . SER A 1 108 ? 8.485 -20.748 9.881 1.00 22.87 272 SER A CA 1
ATOM 788 C C . SER A 1 108 ? 9.933 -21.176 9.702 1.00 22.00 272 SER A C 1
ATOM 789 O O . SER A 1 108 ? 10.218 -22.354 9.537 1.00 22.77 272 SER A O 1
ATOM 792 N N . PHE A 1 109 ? 10.838 -20.209 9.726 1.00 21.42 273 PHE A N 1
ATOM 793 C CA . PHE A 1 109 ? 12.258 -20.461 9.529 1.00 22.48 273 PHE A CA 1
ATOM 794 C C . PHE A 1 109 ? 12.982 -19.778 10.662 1.00 23.47 273 PHE A C 1
ATOM 795 O O . PHE A 1 109 ? 12.773 -18.594 10.891 1.00 27.92 273 PHE A O 1
ATOM 803 N N . SER A 1 110 ? 13.798 -20.529 11.376 1.00 19.93 274 SER A N 1
ATOM 804 C CA . SER A 1 110 ? 14.650 -19.976 12.390 1.00 20.08 274 SER A CA 1
ATOM 805 C C . SER A 1 110 ? 16.076 -20.210 11.927 1.00 20.61 274 SER A C 1
ATOM 806 O O . SER A 1 110 ? 16.539 -21.340 11.837 1.00 22.55 274 SER A O 1
ATOM 809 N N . ILE A 1 111 ? 16.755 -19.120 11.616 1.00 21.33 275 ILE A N 1
ATOM 810 C CA . ILE A 1 111 ? 18.100 -19.162 11.119 1.00 20.73 275 ILE A CA 1
ATOM 811 C C . ILE A 1 111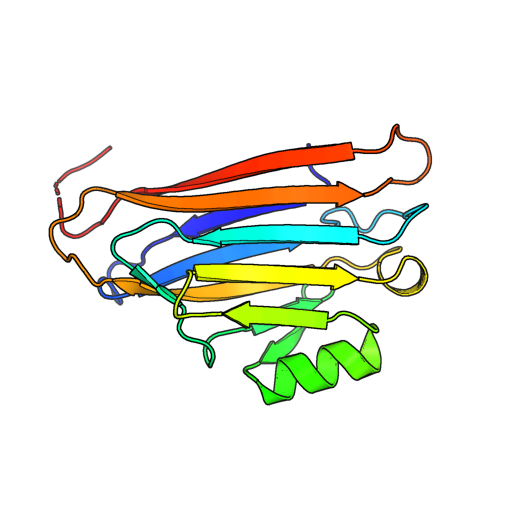 ? 19.030 -18.777 12.249 1.00 20.31 275 ILE A C 1
ATOM 812 O O . ILE A 1 111 ? 19.075 -17.613 12.652 1.00 22.05 275 ILE A O 1
ATOM 817 N N . MET A 1 112 ? 19.767 -19.760 12.755 1.00 20.64 276 MET A N 1
ATOM 818 C CA . MET A 1 112 ? 20.752 -19.513 13.775 1.00 22.03 276 MET A CA 1
ATOM 819 C C . MET A 1 112 ? 22.119 -19.405 13.138 1.00 21.50 276 MET A C 1
ATOM 820 O O . MET A 1 112 ? 22.452 -20.158 12.253 1.00 21.27 276 MET A O 1
ATOM 825 N N . TYR A 1 113 ? 22.914 -18.464 13.605 1.00 21.87 277 TYR A N 1
ATOM 826 C CA . TYR A 1 113 ? 24.337 -18.471 13.304 1.00 21.56 277 TYR A CA 1
ATOM 827 C C . TYR A 1 113 ? 25.103 -17.941 14.495 1.00 22.33 277 TYR A C 1
ATOM 828 O O . TYR A 1 113 ? 24.537 -17.289 15.369 1.00 21.52 277 TYR A O 1
ATOM 837 N N . LEU A 1 114 ? 26.396 -18.238 14.496 1.00 21.91 278 LEU A N 1
ATOM 838 C CA . LEU A 1 114 ? 27.295 -17.783 15.507 1.00 22.77 278 LEU A CA 1
ATOM 839 C C . LEU A 1 114 ? 28.195 -16.724 14.946 1.00 22.24 278 LEU A C 1
ATOM 840 O O . LEU A 1 114 ? 28.613 -16.800 13.795 1.00 23.38 278 LEU A O 1
ATOM 845 N N . THR A 1 115 ? 28.505 -15.741 15.779 1.00 22.58 279 THR A N 1
ATOM 846 C CA . THR A 1 115 ? 29.636 -14.875 15.523 1.00 22.39 279 THR A CA 1
ATOM 847 C C . THR A 1 115 ? 30.691 -15.198 16.567 1.00 25.04 279 THR A C 1
ATOM 848 O O . THR A 1 115 ? 30.362 -15.592 17.687 1.00 26.45 279 THR A O 1
ATOM 852 N N . LYS A 1 116 ? 31.945 -15.053 16.163 1.00 27.17 280 LYS A N 1
ATOM 853 C CA . LYS A 1 116 ? 33.104 -15.184 17.021 1.00 29.84 280 LYS A CA 1
ATOM 854 C C . LYS A 1 116 ? 33.393 -13.799 17.587 1.00 29.97 280 LYS A C 1
ATOM 855 O O . LYS A 1 116 ? 33.486 -12.830 16.833 1.00 31.48 280 LYS A O 1
ATOM 861 N N . VAL A 1 117 ? 33.513 -13.706 18.907 1.00 29.87 281 VAL A N 1
ATOM 862 C CA . VAL A 1 117 ? 33.846 -12.446 19.569 1.00 30.95 281 VAL A CA 1
ATOM 863 C C . VAL A 1 117 ? 35.283 -12.081 19.207 1.00 31.87 281 VAL A C 1
ATOM 864 O O . VAL A 1 117 ? 36.186 -12.877 19.413 1.00 32.84 281 VAL A O 1
ATOM 868 N N . ASP A 1 118 ? 35.472 -10.893 18.634 1.00 32.52 282 ASP A N 1
ATOM 869 C CA . ASP A 1 118 ? 36.804 -10.370 18.278 1.00 34.02 282 ASP A CA 1
ATOM 870 C C . ASP A 1 118 ? 37.354 -9.397 19.323 1.00 35.14 282 ASP A C 1
ATOM 871 O O . ASP A 1 118 ? 38.569 -9.272 19.470 1.00 41.11 282 ASP A O 1
ATOM 876 N N . ASN A 1 119 ? 36.460 -8.697 20.018 1.00 35.08 283 ASN A N 1
ATOM 877 C CA . ASN A 1 119 ? 36.816 -7.747 21.070 1.00 39.59 283 ASN A CA 1
ATOM 878 C C . ASN A 1 119 ? 36.237 -8.266 22.385 1.00 38.78 283 ASN A C 1
ATOM 879 O O . ASN A 1 119 ? 35.115 -7.908 22.748 1.00 33.21 283 ASN A O 1
ATOM 884 N N . PRO A 1 120 ? 36.998 -9.116 23.110 1.00 39.04 284 PRO A N 1
ATOM 885 C CA . PRO A 1 120 ? 36.475 -9.711 24.349 1.00 38.74 284 PRO A CA 1
ATOM 886 C C . PRO A 1 120 ? 35.994 -8.735 25.434 1.00 36.60 284 PRO A C 1
ATOM 887 O O . PRO A 1 120 ? 35.173 -9.116 26.266 1.00 41.99 284 PRO A O 1
ATOM 891 N N . ASP A 1 121 ? 36.512 -7.507 25.429 1.00 40.03 285 ASP A N 1
ATOM 892 C CA . ASP A 1 121 ? 36.131 -6.480 26.408 1.00 43.46 285 ASP A CA 1
ATOM 893 C C . ASP A 1 121 ? 34.937 -5.632 25.959 1.00 40.06 285 ASP A C 1
ATOM 894 O O . ASP A 1 121 ? 34.437 -4.798 26.721 1.00 39.40 285 ASP A O 1
ATOM 899 N N . GLN A 1 122 ? 34.467 -5.841 24.733 1.00 36.65 286 GLN A N 1
ATOM 900 C CA . GLN A 1 122 ? 33.357 -5.057 24.207 1.00 35.39 286 GLN A CA 1
ATOM 901 C C . GLN A 1 122 ? 32.086 -5.345 25.008 1.00 34.35 286 GLN A C 1
ATOM 902 O O . GLN A 1 122 ? 31.811 -6.504 25.334 1.00 38.56 286 GLN A O 1
ATOM 908 N N . LYS A 1 123 ? 31.331 -4.292 25.329 1.00 31.82 287 LYS A N 1
ATOM 909 C CA . LYS A 1 123 ? 30.211 -4.403 26.276 1.00 35.58 287 LYS A CA 1
ATOM 910 C C . LYS A 1 123 ? 28.981 -5.090 25.689 1.00 34.14 287 LYS A C 1
ATOM 911 O O . LYS A 1 123 ? 28.312 -5.865 26.368 1.00 30.60 287 LYS A O 1
ATOM 917 N N . THR A 1 124 ? 28.678 -4.788 24.433 1.00 30.37 288 THR A N 1
ATOM 918 C CA . THR A 1 124 ? 27.561 -5.405 23.757 1.00 29.26 288 THR A CA 1
ATOM 919 C C . THR A 1 124 ? 27.917 -5.710 22.319 1.00 27.83 288 THR A C 1
ATOM 920 O O . THR A 1 124 ? 28.754 -5.054 21.718 1.00 29.54 288 THR A O 1
ATOM 924 N N . PHE A 1 125 ? 27.223 -6.696 21.776 1.00 27.26 289 PHE A N 1
ATOM 925 C CA . PHE A 1 125 ? 27.353 -7.087 20.395 1.00 27.10 289 PHE A CA 1
ATOM 926 C C . PHE A 1 125 ? 26.008 -6.875 19.745 1.00 25.54 289 PHE A C 1
ATOM 927 O O . PHE A 1 125 ? 24.987 -7.214 20.317 1.00 26.52 289 PHE A O 1
ATOM 935 N N . GLU A 1 126 ? 26.016 -6.268 18.563 1.00 26.58 290 GLU A N 1
ATOM 936 C CA . GLU A 1 126 ? 24.790 -5.879 17.902 1.00 27.00 290 GLU A CA 1
ATOM 937 C C . GLU A 1 126 ? 24.655 -6.587 16.569 1.00 23.09 290 GLU A C 1
ATOM 938 O O . GLU A 1 126 ? 25.632 -6.919 15.903 1.00 23.63 290 GLU A O 1
ATOM 944 N N . ASN A 1 127 ? 23.410 -6.811 16.207 1.00 23.45 291 ASN A N 1
ATOM 945 C CA . ASN A 1 127 ? 23.079 -7.348 14.905 1.00 23.36 291 ASN A CA 1
ATOM 946 C C . ASN A 1 127 ? 21.869 -6.600 14.394 1.00 23.49 291 ASN A C 1
ATOM 947 O O . ASN A 1 127 ? 20.851 -6.532 15.071 1.00 24.91 291 ASN A O 1
ATOM 951 N N . ASN A 1 128 ? 21.986 -6.047 13.190 1.00 22.84 292 ASN A N 1
ATOM 952 C CA . ASN A 1 128 ? 20.917 -5.274 12.610 1.00 22.34 292 ASN A CA 1
ATOM 953 C C . ASN A 1 128 ? 20.363 -6.026 11.443 1.00 23.92 292 ASN A C 1
ATOM 954 O O . ASN A 1 128 ? 21.090 -6.748 10.751 1.00 27.26 292 ASN A O 1
ATOM 959 N N . SER A 1 129 ? 19.070 -5.881 11.244 1.00 21.35 293 SER A N 1
ATOM 960 C CA . SER A 1 129 ? 18.447 -6.435 10.078 1.00 23.35 293 SER A CA 1
ATOM 961 C C . SER A 1 129 ? 17.298 -5.575 9.603 1.00 22.93 293 SER A C 1
ATOM 962 O O . SER A 1 129 ? 16.747 -4.785 10.356 1.00 22.93 293 SER A O 1
ATOM 965 N N . LYS A 1 130 ? 16.976 -5.738 8.330 1.00 23.36 294 LYS A N 1
ATOM 966 C CA . LYS A 1 130 ? 15.792 -5.148 7.721 1.00 23.24 294 LYS A CA 1
ATOM 967 C C . LYS A 1 130 ? 15.050 -6.259 6.986 1.00 22.08 294 LYS A C 1
ATOM 968 O O . LYS A 1 130 ? 15.670 -7.177 6.456 1.00 22.12 294 LYS A O 1
ATOM 974 N N . ALA A 1 131 ? 13.732 -6.149 6.951 1.00 22.66 295 ALA A N 1
ATOM 975 C CA . ALA A 1 131 ? 12.865 -7.169 6.378 1.00 22.49 295 ALA A CA 1
ATOM 976 C C . ALA A 1 131 ? 11.905 -6.568 5.385 1.00 22.44 295 ALA A C 1
ATOM 977 O O . ALA A 1 131 ? 11.389 -5.461 5.585 1.00 22.53 295 ALA A O 1
ATOM 979 N N . TRP A 1 132 ? 11.673 -7.329 4.320 1.00 23.81 296 TRP A N 1
ATOM 980 C CA . TRP A 1 132 ? 10.675 -7.033 3.313 1.00 25.29 296 TRP A CA 1
ATOM 981 C C . TRP A 1 132 ? 9.796 -8.254 3.200 1.00 24.60 296 TRP A C 1
ATOM 982 O O . TRP A 1 132 ? 10.293 -9.353 2.934 1.00 27.18 296 TRP A O 1
ATOM 993 N N . TYR A 1 133 ? 8.504 -8.074 3.441 1.00 25.52 297 TYR A N 1
ATOM 994 C CA . TYR A 1 133 ? 7.540 -9.156 3.327 1.00 27.41 297 TYR A CA 1
ATOM 995 C C . TYR A 1 133 ? 6.133 -8.598 3.291 1.00 28.22 297 TYR A C 1
ATOM 996 O O . TYR A 1 133 ? 5.886 -7.471 3.712 1.00 30.70 297 TYR A O 1
ATOM 1005 N N . LYS A 1 134 ? 5.210 -9.411 2.803 1.00 29.95 298 LYS A N 1
ATOM 1006 C CA . LYS A 1 134 ? 3.806 -9.085 2.866 1.00 30.34 298 LYS A CA 1
ATOM 1007 C C . LYS A 1 134 ? 3.057 -10.312 3.300 1.00 29.83 298 LYS A C 1
ATOM 1008 O O . LYS A 1 134 ? 2.917 -11.285 2.543 1.00 33.03 298 LYS A O 1
ATOM 1014 N N . GLU A 1 135 ? 2.574 -10.249 4.530 1.00 28.37 299 GLU A N 1
ATOM 1015 C CA . GLU A 1 135 ? 1.720 -11.269 5.078 1.00 32.48 299 GLU A CA 1
ATOM 1016 C C . GLU A 1 135 ? 0.345 -11.135 4.450 1.00 32.31 299 GLU A C 1
ATOM 1017 O O . GLU A 1 135 ? -0.093 -10.022 4.112 1.00 35.05 299 GLU A O 1
ATOM 1023 N N . ASN A 1 136 ? -0.340 -12.262 4.296 1.00 35.92 300 ASN A N 1
ATOM 1024 C CA . ASN A 1 136 ? -1.675 -12.244 3.717 1.00 37.67 300 ASN A CA 1
ATOM 1025 C C . ASN A 1 136 ? -2.596 -11.395 4.581 1.00 39.09 300 ASN A C 1
ATOM 1026 O O . ASN A 1 136 ? -2.592 -11.524 5.801 1.00 35.20 300 ASN A O 1
ATOM 1031 N N . GLY A 1 137 ? -3.354 -10.511 3.930 1.00 42.16 301 GLY A N 1
ATOM 1032 C CA . GLY A 1 137 ? -4.313 -9.634 4.608 1.00 41.34 301 GLY A CA 1
ATOM 1033 C C . GLY A 1 137 ? -3.723 -8.481 5.406 1.00 39.22 301 GLY A C 1
ATOM 1034 O O . GLY A 1 137 ? -4.443 -7.835 6.157 1.00 43.92 301 GLY A O 1
ATOM 1035 N N . LYS A 1 138 ? -2.430 -8.213 5.238 1.00 38.08 302 LYS A N 1
ATOM 1036 C CA . LYS A 1 138 ? -1.707 -7.179 5.995 1.00 39.58 302 LYS A CA 1
ATOM 1037 C C . LYS A 1 138 ? -0.925 -6.314 5.018 1.00 41.51 302 LYS A C 1
ATOM 1038 O O . LYS A 1 138 ? -0.544 -6.784 3.944 1.00 42.10 302 LYS A O 1
ATOM 1044 N N . ASP A 1 139 ? -0.668 -5.062 5.395 1.00 43.43 303 ASP A N 1
ATOM 1045 C CA . ASP A 1 139 ? 0.149 -4.158 4.569 1.00 43.56 303 ASP A CA 1
ATOM 1046 C C . ASP A 1 139 ? 1.573 -4.682 4.449 1.00 37.97 303 ASP A C 1
ATOM 1047 O O . ASP A 1 139 ? 2.090 -5.283 5.397 1.00 35.76 303 ASP A O 1
ATOM 1052 N N . ALA A 1 140 ? 2.204 -4.428 3.303 1.00 35.66 304 ALA A N 1
ATOM 1053 C CA . ALA A 1 140 ? 3.599 -4.895 3.160 1.00 39.31 304 ALA A CA 1
ATOM 1054 C C . ALA A 1 140 ? 4.509 -4.158 4.124 1.00 35.77 304 ALA A C 1
ATOM 1055 O O . ALA A 1 140 ? 4.293 -3.009 4.441 1.00 35.08 304 ALA A O 1
ATOM 1057 N N . VAL A 1 141 ? 5.511 -4.883 4.568 1.00 32.81 305 VAL A N 1
ATOM 1058 C CA . VAL A 1 141 ? 6.569 -4.321 5.379 1.00 30.68 305 VAL A CA 1
ATOM 1059 C C . VAL A 1 141 ? 7.739 -4.123 4.425 1.00 30.64 305 VAL A C 1
ATOM 1060 O O . VAL A 1 141 ? 8.174 -5.077 3.782 1.00 31.32 305 VAL A O 1
ATOM 1064 N N . ASP A 1 142 ? 8.226 -2.888 4.322 1.00 29.37 306 ASP A N 1
ATOM 1065 C CA . ASP A 1 142 ? 9.229 -2.521 3.329 1.00 34.74 306 ASP A CA 1
ATOM 1066 C C . ASP A 1 142 ? 10.518 -2.042 3.971 1.00 32.40 306 ASP A C 1
ATOM 1067 O O . ASP A 1 142 ? 10.781 -0.848 4.041 1.00 39.77 306 ASP A O 1
ATOM 1072 N N . GLY A 1 143 ? 11.334 -2.987 4.417 1.00 27.74 307 GLY A N 1
ATOM 1073 C CA . GLY A 1 143 ? 12.651 -2.659 4.964 1.00 32.21 307 GLY A CA 1
ATOM 1074 C C . GLY A 1 143 ? 12.609 -2.075 6.362 1.00 32.23 307 GLY A C 1
ATOM 1075 O O . GLY A 1 143 ? 13.449 -1.246 6.717 1.00 35.92 307 GLY A O 1
ATOM 1076 N N . LYS A 1 144 ? 11.624 -2.508 7.146 1.00 29.36 308 LYS A N 1
ATOM 1077 C CA . LYS A 1 144 ? 11.538 -2.174 8.566 1.00 31.26 308 LYS A CA 1
ATOM 1078 C C . LYS A 1 144 ? 12.737 -2.791 9.287 1.00 28.99 308 LYS A C 1
ATOM 1079 O O . LYS A 1 144 ? 13.193 -3.874 8.927 1.00 27.88 308 LYS A O 1
ATOM 1085 N N . GLU A 1 145 ? 13.252 -2.080 10.284 1.00 27.97 309 GLU A N 1
ATOM 1086 C CA . GLU A 1 145 ? 14.429 -2.517 11.023 1.00 28.25 309 GLU A CA 1
ATOM 1087 C C . GLU A 1 145 ? 14.050 -3.451 12.171 1.00 27.41 309 GLU A C 1
ATOM 1088 O O . GLU A 1 145 ? 13.047 -3.238 12.864 1.00 27.39 309 GLU A O 1
ATOM 1094 N N . PHE A 1 146 ? 14.864 -4.488 12.345 1.00 24.60 310 PHE A N 1
ATOM 1095 C CA . PHE A 1 146 ? 14.734 -5.443 13.437 1.00 24.14 310 PHE A CA 1
ATOM 1096 C C . PHE A 1 146 ? 16.137 -5.735 13.928 1.00 23.22 310 PHE A C 1
ATOM 1097 O O . PHE A 1 146 ? 16.867 -6.544 13.366 1.00 26.45 310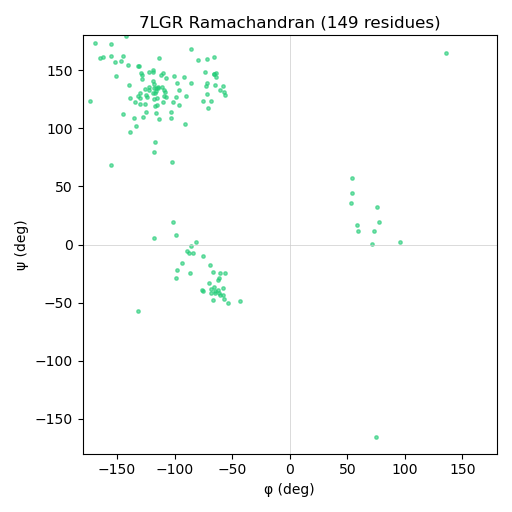 PHE A O 1
ATOM 1105 N N . ASN A 1 147 ? 16.527 -5.033 14.975 1.00 25.93 311 ASN A N 1
ATOM 1106 C CA . ASN A 1 147 ? 17.892 -5.098 15.472 1.00 27.72 311 ASN A CA 1
ATOM 1107 C C . ASN A 1 147 ? 17.886 -5.734 16.834 1.00 27.64 311 ASN A C 1
ATOM 1108 O O . ASN A 1 147 ? 16.855 -5.802 17.491 1.00 31.39 311 ASN A O 1
ATOM 1113 N N . HIS A 1 148 ? 19.040 -6.229 17.245 1.00 24.72 312 HIS A N 1
ATOM 1114 C CA . HIS A 1 148 ? 19.153 -6.792 18.583 1.00 23.74 312 HIS A CA 1
ATOM 1115 C C . HIS A 1 148 ? 20.547 -6.632 19.106 1.00 24.12 312 HIS A C 1
ATOM 1116 O O . HIS A 1 148 ? 21.499 -6.720 18.345 1.00 24.24 312 HIS A O 1
ATOM 1123 N N . SER A 1 149 ? 20.640 -6.401 20.419 1.00 24.72 313 SER A N 1
ATOM 1124 C CA . SER A 1 149 ? 21.894 -6.270 21.128 1.00 26.50 313 SER A CA 1
ATOM 1125 C C . SER A 1 149 ? 22.004 -7.368 22.151 1.00 22.77 313 SER A C 1
ATOM 1126 O O . SER A 1 149 ? 21.043 -7.657 22.856 1.00 25.81 313 SER A O 1
ATOM 1129 N N . VAL A 1 150 ? 23.196 -7.942 22.260 1.00 24.84 314 VAL A N 1
ATOM 1130 C CA . VAL A 1 150 ? 23.497 -8.971 23.251 1.00 23.43 314 VAL A CA 1
ATOM 1131 C C . VAL A 1 150 ? 24.589 -8.427 24.155 1.00 25.15 314 VAL A C 1
ATOM 1132 O O . VAL A 1 150 ? 25.651 -8.030 23.680 1.00 26.22 314 VAL A O 1
ATOM 1136 N N . ALA A 1 151 ? 24.334 -8.429 25.461 1.00 26.38 315 ALA A N 1
ATOM 1137 C CA . ALA A 1 151 ? 25.340 -7.990 26.433 1.00 26.99 315 ALA A CA 1
ATOM 1138 C C . ALA A 1 151 ? 26.426 -9.046 26.540 1.00 26.56 315 ALA A C 1
ATOM 1139 O O . ALA A 1 151 ? 26.136 -10.241 26.581 1.00 29.32 315 ALA A O 1
ATOM 1141 N N . ASN A 1 152 ? 27.674 -8.596 26.571 1.00 29.57 316 ASN A N 1
ATOM 1142 C CA . ASN A 1 152 ? 28.808 -9.478 26.770 1.00 32.95 316 ASN A CA 1
ATOM 1143 C C . ASN A 1 152 ? 28.786 -9.940 28.207 1.00 35.85 316 ASN A C 1
ATOM 1144 O O . ASN A 1 152 ? 28.905 -9.129 29.124 1.00 41.99 316 ASN A O 1
ATOM 1149 N N . VAL A 1 153 ? 28.633 -11.243 28.407 1.00 35.05 317 VAL A N 1
ATOM 1150 C CA . VAL A 1 153 ? 28.633 -11.781 29.765 1.00 42.96 317 VAL A CA 1
ATOM 1151 C C . VAL A 1 153 ? 30.024 -11.703 30.437 1.00 46.65 317 VAL A C 1
ATOM 1152 O O . VAL A 1 153 ? 30.104 -11.766 31.655 1.00 58.78 317 VAL A O 1
ATOM 1156 N N . ASN A 1 154 ? 31.090 -11.526 29.649 1.00 46.82 318 ASN A N 1
ATOM 1157 C CA . ASN A 1 154 ? 32.440 -11.252 30.189 1.00 50.67 318 ASN A CA 1
ATOM 1158 C C . ASN A 1 154 ? 32.619 -9.876 30.818 1.00 45.55 318 ASN A C 1
ATOM 1159 O O . ASN A 1 154 ? 33.401 -9.746 31.748 1.00 46.26 318 ASN A O 1
ATOM 1164 N N . ALA A 1 155 ? 31.934 -8.858 30.311 1.00 48.84 319 ALA A N 1
ATOM 1165 C CA . ALA A 1 155 ? 32.110 -7.495 30.859 1.00 49.88 319 ALA A CA 1
ATOM 1166 C C . ALA A 1 155 ? 30.955 -7.098 31.781 1.00 50.77 319 ALA A C 1
ATOM 1167 O O . ALA A 1 155 ? 30.897 -5.928 32.123 1.00 56.76 319 ALA A O 1
ATOM 1169 N N . GLY A 1 157 ? 28.836 -8.495 37.244 1.00 44.58 321 GLY A N 1
ATOM 1170 C CA . GLY A 1 157 ? 27.823 -7.683 36.543 1.00 54.58 321 GLY A CA 1
ATOM 1171 C C . GLY A 1 157 ? 26.419 -8.230 36.691 1.00 54.62 321 GLY A C 1
ATOM 1172 O O . GLY A 1 157 ? 26.271 -9.369 37.140 1.00 59.16 321 GLY A O 1
ATOM 1173 N N . GLY A 1 158 ? 25.430 -7.399 36.363 1.00 49.57 322 GLY A N 1
ATOM 1174 C CA . GLY A 1 158 ? 24.020 -7.795 36.387 1.00 57.34 322 GLY A CA 1
ATOM 1175 C C . GLY A 1 158 ? 23.173 -6.687 35.807 1.00 57.93 322 GLY A C 1
ATOM 1176 O O . GLY A 1 158 ? 23.292 -5.576 36.310 1.00 63.97 322 GLY A O 1
ATOM 1177 N N . VAL A 1 159 ? 22.375 -6.976 34.771 1.00 56.13 323 VAL A N 1
ATOM 1178 C CA . VAL A 1 159 ? 21.535 -5.899 34.166 1.00 46.26 323 VAL A CA 1
ATOM 1179 C C . VAL A 1 159 ? 20.062 -6.280 34.211 1.00 40.32 323 VAL A C 1
ATOM 1180 O O . VAL A 1 159 ? 19.244 -5.409 33.921 1.00 53.31 323 VAL A O 1
#

Sequence (151 aa):
GVFYYKTGDMQTDDTNHVRWFLNINNENAYVDSDIRIEDDIQSGQTLDIDSFDITVNGSESYRGQEGINQLAQRYGATISADSASGHISVYIPQGYASLNSFSIMYLTKVDNPDQKTFENNSKAWYKENGKDAVDGKEFNHSVANVNAGGV

Secondary structure (DSSP, 8-state):
--SEEEEEE--TT-TTEEEEEEEESTT---BSS-EEEEEEEPSSEEE-GGG-EEEETTTEEEEHHHHHHHHHHHH--EEEEETTTTEEEEEE-HHHHTT--EEEEEEEEES-TT-SEEEEEEEEEE-BTTSPPEEEEE--EEEE-TT----

Radius of gyration: 15.25 Å; Cα contacts (8 Å, |Δi|>4): 398; chains: 1; bounding box: 41×28×39 Å

Foldseek 3Di:
DQQWAKEWEADPVHLQKIKIKTKHGVVLFQFPWKKKKKKFWDPQWFWDQQFKWKDKPNPDIQGGPVSQVVCCVPFVWHWDADRVGRIIMIITGNVRRHRMMMMIMTMIGGRHLQDFKTKMKMFMWTGTPPGDTGDGDIHMYIYGRPSNDDD

InterPro domains:
  IPR008456 Collagen binding domain [PF05737] (175-294)
  IPR008966 Adhesion domain superfamily [SSF49401] (32-163)
  IPR008966 Adhesion domain superfamily [SSF49401] (171-315)
  IPR011252 Fibrogen-binding domain 1 [G3DSA:2.60.40.1280] (26-165)
  IPR019931 LPXTG cell wall anchor motif [PF00746] (476-513)
  IPR019931 LPXTG cell wall anchor motif [PS50847] (483-515)
  IPR053361 Vulval development negative regulator [PTHR48233] (321-471)
  IPR061389 Collagen-binding adhesin Cnm [NF050822] (1-325)